Protein AF-A0A7I7MQ75-F1 (afdb_monomer_lite)

Radius of gyration: 16.9 Å; chains: 1; bounding box: 40×32×44 Å

Secondary structure (DSSP, 8-state):
--------TT-PPPGGGS-PPTT-----GGG--HHHHHHHHHH------S-HHHHHHHHHHHHHHHHHHHHHHHHHHHHHHHHHHHT-

Sequence (88 aa):
MSCRVPHFGGRRPPTFEILLPSGVDLLVLDDAPLELAGRVALGGSLLFETDRQARVVWEATTRKIYLDELPRITRAHREFAEALHRDR

pLDDT: mean 86.02, std 17.44, range [30.8, 98.62]

Structure (mmCIF, N/CA/C/O backbone):
data_AF-A0A7I7MQ75-F1
#
_entry.id   AF-A0A7I7MQ75-F1
#
loop_
_atom_site.group_PDB
_atom_site.id
_atom_site.type_symbol
_atom_site.label_atom_id
_atom_site.label_alt_id
_atom_site.label_comp_id
_atom_site.label_asym_id
_atom_site.label_entity_id
_atom_site.label_seq_id
_atom_site.pdbx_PDB_ins_code
_atom_site.Cartn_x
_atom_site.Cartn_y
_atom_site.Cartn_z
_atom_site.occupancy
_atom_site.B_iso_or_equiv
_atom_site.auth_seq_id
_atom_site.auth_comp_id
_atom_site.auth_asym_id
_atom_site.auth_atom_id
_atom_site.pdbx_PDB_model_num
ATOM 1 N N . MET A 1 1 ? -16.828 -20.427 14.357 1.00 34.69 1 MET A N 1
ATOM 2 C CA . MET A 1 1 ? -15.535 -20.011 13.769 1.00 34.69 1 MET A CA 1
ATOM 3 C C . MET A 1 1 ? -15.054 -18.776 14.513 1.00 34.69 1 MET A C 1
ATOM 5 O O . MET A 1 1 ? -15.659 -17.726 14.373 1.00 34.69 1 MET A O 1
ATOM 9 N N . SER A 1 2 ? -14.047 -18.915 15.377 1.00 32.66 2 SER A N 1
ATOM 10 C CA . SER A 1 2 ? -13.491 -17.795 16.147 1.00 32.66 2 SER A CA 1
ATOM 11 C C . SER A 1 2 ? -12.298 -17.224 15.384 1.00 32.66 2 SER A C 1
ATOM 13 O O . SER A 1 2 ? -11.203 -17.776 15.469 1.00 32.66 2 SER A O 1
ATOM 15 N N . CYS A 1 3 ? -12.498 -16.144 14.626 1.00 30.80 3 CYS A N 1
ATOM 16 C CA . CYS A 1 3 ? -11.387 -15.378 14.066 1.00 30.80 3 CYS A CA 1
ATOM 17 C C . CYS A 1 3 ? -10.723 -14.606 15.217 1.00 30.80 3 CYS A C 1
ATOM 19 O O . CYS A 1 3 ? -11.249 -13.601 15.688 1.00 30.80 3 CYS A O 1
ATOM 21 N N . ARG A 1 4 ? -9.606 -15.125 15.738 1.00 40.22 4 ARG A N 1
ATOM 22 C CA . ARG A 1 4 ? -8.730 -14.372 16.640 1.00 40.22 4 ARG A CA 1
ATOM 23 C C . ARG A 1 4 ? -7.829 -13.512 15.765 1.00 40.22 4 ARG A C 1
ATOM 25 O O . ARG A 1 4 ? -6.839 -14.013 15.245 1.00 40.22 4 ARG A O 1
ATOM 32 N N . VAL A 1 5 ? -8.197 -12.249 15.566 1.00 44.69 5 VAL A N 1
ATOM 33 C CA . VAL A 1 5 ? -7.299 -11.266 14.948 1.00 44.69 5 VAL A CA 1
ATOM 34 C C . VAL A 1 5 ? -6.163 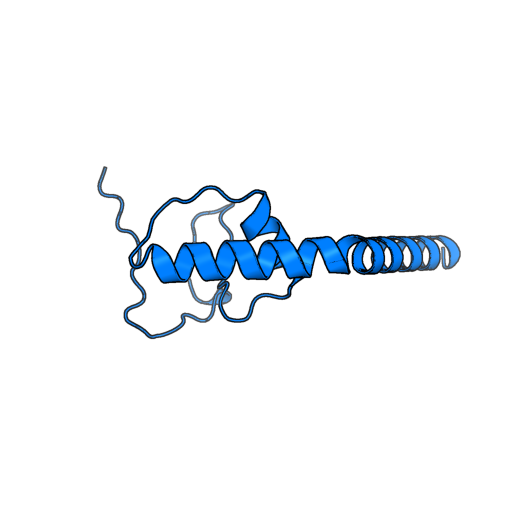-11.014 15.948 1.00 44.69 5 VAL A C 1
ATOM 36 O O . VAL A 1 5 ? -6.451 -10.611 17.078 1.00 44.69 5 VAL A O 1
ATOM 39 N N . PRO A 1 6 ? -4.892 -11.288 15.609 1.00 50.09 6 PRO A N 1
ATOM 40 C CA . PRO A 1 6 ? -3.787 -10.986 16.505 1.00 50.09 6 PRO A CA 1
ATOM 41 C C . PRO A 1 6 ? -3.623 -9.465 16.592 1.00 50.09 6 PRO A C 1
ATOM 43 O O . PRO A 1 6 ? -3.161 -8.810 15.662 1.00 50.09 6 PRO A O 1
ATOM 46 N N . HIS A 1 7 ? -4.036 -8.889 17.719 1.00 51.41 7 HIS A N 1
ATOM 47 C CA . HIS A 1 7 ? -3.685 -7.524 18.085 1.00 51.41 7 HIS A CA 1
ATOM 48 C C . HIS A 1 7 ? -2.311 -7.554 18.764 1.00 51.41 7 HIS A C 1
ATOM 50 O O . HIS A 1 7 ? -2.180 -8.074 19.870 1.00 51.41 7 HIS A O 1
ATOM 56 N N . PHE A 1 8 ? -1.279 -7.017 18.112 1.00 58.62 8 PHE A N 1
ATOM 57 C CA . PHE A 1 8 ? 0.112 -7.129 18.578 1.00 58.62 8 PHE A CA 1
ATOM 58 C C . PHE A 1 8 ? 0.494 -6.189 19.742 1.00 58.62 8 PHE A C 1
ATOM 60 O O . PHE A 1 8 ? 1.674 -6.035 20.040 1.00 58.62 8 PHE A O 1
ATOM 67 N N . GLY A 1 9 ? -0.473 -5.568 20.431 1.00 51.25 9 GLY A N 1
ATOM 68 C CA . GLY A 1 9 ? -0.266 -4.929 21.743 1.00 51.25 9 GLY A CA 1
ATOM 69 C C . GLY A 1 9 ? 0.870 -3.898 21.823 1.00 51.25 9 GLY A C 1
ATOM 70 O O . GLY A 1 9 ? 1.457 -3.723 22.887 1.00 51.25 9 GLY A O 1
ATOM 71 N N . GLY A 1 10 ? 1.225 -3.255 20.705 1.00 58.94 10 GLY A N 1
ATOM 72 C CA . GLY A 1 10 ? 2.317 -2.278 20.622 1.00 58.94 10 GLY A CA 1
ATOM 73 C C . GLY A 1 10 ? 3.727 -2.858 20.439 1.00 58.94 10 GLY A C 1
ATOM 74 O O . GLY A 1 10 ? 4.669 -2.086 20.278 1.00 58.94 10 GLY A O 1
ATOM 75 N N . ARG A 1 11 ? 3.907 -4.187 20.410 1.00 61.84 11 ARG A N 1
ATOM 76 C CA . ARG A 1 11 ? 5.203 -4.826 20.134 1.00 61.84 11 ARG A CA 1
ATOM 77 C C . ARG A 1 11 ? 5.200 -5.394 18.717 1.00 61.84 11 ARG A C 1
ATOM 79 O O . ARG A 1 11 ? 4.507 -6.368 18.441 1.00 61.84 11 ARG A O 1
ATOM 86 N N . ARG A 1 12 ? 5.973 -4.770 17.821 1.00 66.31 12 ARG A N 1
ATOM 87 C CA . ARG A 1 12 ? 6.116 -5.198 16.421 1.00 66.31 12 ARG A CA 1
ATOM 88 C C . ARG A 1 12 ? 6.715 -6.606 16.387 1.00 66.31 12 ARG A C 1
ATOM 90 O O . ARG A 1 12 ? 7.836 -6.777 16.875 1.00 66.31 12 ARG A O 1
ATOM 97 N N . PRO A 1 13 ? 6.002 -7.616 15.871 1.00 68.44 13 PRO A N 1
ATOM 98 C CA . PRO A 1 13 ? 6.602 -8.920 15.699 1.00 68.44 13 PRO A CA 1
ATOM 99 C C . PRO A 1 13 ? 7.611 -8.846 14.544 1.00 68.44 13 PRO A C 1
ATOM 101 O O . PRO A 1 13 ? 7.304 -8.255 13.505 1.00 68.44 13 PRO A O 1
ATOM 104 N N . PRO A 1 14 ? 8.800 -9.443 14.676 1.00 70.31 14 PRO A N 1
ATOM 105 C CA . PRO A 1 14 ? 9.611 -9.751 13.509 1.00 70.31 14 PRO A CA 1
ATOM 106 C C . PRO A 1 14 ? 8.797 -10.681 12.603 1.00 70.31 14 PRO A C 1
ATOM 108 O O . PRO A 1 14 ? 8.412 -11.782 12.992 1.00 70.31 14 PRO A O 1
ATOM 111 N N . THR A 1 15 ? 8.478 -10.199 11.402 1.00 65.12 15 THR A N 1
ATOM 112 C CA . THR A 1 15 ? 7.523 -10.812 10.466 1.00 65.12 15 THR A CA 1
ATOM 113 C C . THR A 1 15 ? 7.789 -12.299 10.204 1.00 65.12 15 THR A C 1
ATOM 115 O O . THR A 1 15 ? 6.852 -13.074 10.040 1.00 65.12 15 THR A O 1
ATOM 118 N N . PHE A 1 16 ? 9.062 -12.701 10.207 1.00 69.19 16 PHE A N 1
ATOM 119 C CA . PHE A 1 16 ? 9.522 -14.067 9.943 1.00 69.19 16 PHE A CA 1
ATOM 120 C C . PHE A 1 16 ? 9.478 -15.005 11.163 1.00 69.19 16 PHE A C 1
ATOM 122 O O . PHE A 1 16 ? 9.706 -16.200 11.010 1.00 69.19 16 PHE A O 1
ATOM 129 N N . GLU A 1 17 ? 9.194 -14.503 12.368 1.00 73.94 17 GLU A N 1
ATOM 130 C CA . GLU A 1 17 ? 9.095 -15.329 13.585 1.00 73.94 17 GLU A CA 1
ATOM 131 C C . GLU A 1 17 ? 7.650 -15.748 13.895 1.00 73.94 17 GLU A C 1
ATOM 133 O O . GLU A 1 17 ? 7.392 -16.450 14.874 1.00 73.94 17 GLU A O 1
ATOM 138 N N . ILE A 1 18 ? 6.687 -15.337 13.063 1.00 80.44 18 ILE A N 1
ATOM 139 C CA . ILE A 1 18 ? 5.288 -15.734 13.203 1.00 80.44 18 ILE A CA 1
ATOM 140 C C . ILE A 1 18 ? 5.034 -16.997 12.383 1.00 80.44 18 ILE A C 1
ATOM 142 O O . ILE A 1 18 ? 5.208 -17.018 11.167 1.00 80.44 18 ILE A O 1
ATOM 146 N N . LEU A 1 19 ? 4.546 -18.043 13.053 1.00 83.25 19 LEU A N 1
ATOM 147 C CA . LEU A 1 19 ? 4.017 -19.232 12.390 1.00 83.25 19 LEU A CA 1
ATOM 148 C C . LEU A 1 19 ? 2.701 -18.883 11.687 1.00 83.25 19 LEU A C 1
ATOM 150 O O . LEU A 1 19 ? 1.664 -18.708 12.331 1.00 83.25 19 LEU A O 1
ATOM 154 N N . LEU A 1 20 ? 2.757 -18.790 10.362 1.00 84.94 20 LEU A N 1
ATOM 155 C CA . LEU A 1 20 ? 1.602 -18.561 9.501 1.00 84.94 20 LEU A CA 1
ATOM 156 C C . LEU A 1 20 ? 1.155 -19.872 8.839 1.00 84.94 20 LEU A C 1
ATOM 158 O O . LEU A 1 20 ? 1.972 -20.774 8.629 1.00 84.94 20 LEU A O 1
ATOM 162 N N . PRO A 1 21 ? -0.140 -20.006 8.497 1.00 91.12 21 PRO A N 1
ATOM 163 C CA . PRO A 1 21 ? -0.597 -21.078 7.624 1.00 91.12 21 PRO A CA 1
ATOM 164 C C . PRO A 1 21 ? 0.165 -21.084 6.293 1.00 91.12 21 PRO A C 1
ATOM 166 O O . PRO A 1 21 ? 0.615 -20.045 5.813 1.00 91.12 21 PRO A O 1
ATOM 169 N N . SER A 1 22 ? 0.265 -22.255 5.664 1.00 90.75 22 SER A N 1
ATOM 170 C CA . SER A 1 22 ? 0.875 -22.367 4.335 1.00 90.75 22 SER A CA 1
ATOM 171 C C . SER A 1 22 ? 0.161 -21.464 3.322 1.00 90.75 22 SER A C 1
ATOM 173 O O . SER A 1 22 ? -1.069 -21.433 3.275 1.00 90.75 22 SER A O 1
ATOM 175 N N . GLY A 1 23 ? 0.943 -20.733 2.523 1.00 90.69 23 GLY A N 1
ATOM 176 C CA . GLY A 1 23 ? 0.435 -19.803 1.513 1.00 90.69 23 GLY A CA 1
ATOM 177 C C . GLY A 1 23 ? -0.013 -18.444 2.058 1.00 90.69 23 GLY A C 1
ATOM 178 O O . GLY A 1 23 ? -0.630 -17.681 1.317 1.00 90.69 23 GLY A O 1
ATOM 179 N N . VAL A 1 24 ? 0.267 -18.139 3.330 1.00 90.44 24 VAL A N 1
ATOM 180 C CA . VAL A 1 24 ? 0.007 -16.827 3.930 1.00 90.44 24 VAL A CA 1
ATOM 181 C C . VAL A 1 24 ? 1.327 -16.140 4.242 1.00 90.44 24 VAL A C 1
ATOM 183 O O . VAL A 1 24 ? 2.106 -16.629 5.056 1.00 90.44 24 VAL A O 1
ATOM 186 N N . ASP A 1 25 ? 1.515 -14.965 3.651 1.00 88.31 25 ASP A N 1
ATOM 187 C CA . ASP A 1 25 ? 2.605 -14.055 3.979 1.00 88.31 25 ASP A CA 1
ATOM 188 C C . ASP A 1 25 ? 2.085 -12.906 4.848 1.00 88.31 25 ASP A C 1
ATOM 190 O O . ASP A 1 25 ? 0.984 -12.385 4.639 1.00 88.31 25 ASP A O 1
ATOM 194 N N . LEU A 1 26 ? 2.887 -12.493 5.828 1.00 87.94 26 LEU A N 1
ATOM 195 C CA . LEU A 1 26 ? 2.632 -11.306 6.638 1.00 87.94 26 LEU A CA 1
ATOM 196 C C . LEU A 1 26 ? 3.576 -10.191 6.191 1.00 87.94 26 LEU A C 1
ATOM 198 O O . LEU A 1 26 ? 4.744 -10.435 5.909 1.00 87.94 26 LEU A O 1
ATOM 202 N N . LEU A 1 27 ? 3.079 -8.958 6.155 1.00 87.50 27 LEU A N 1
ATOM 203 C CA . LEU A 1 27 ? 3.878 -7.761 5.919 1.00 87.50 27 LEU A CA 1
ATOM 204 C C . LEU A 1 27 ? 3.504 -6.713 6.966 1.00 87.50 27 LEU A C 1
ATOM 206 O O . LEU A 1 27 ? 2.335 -6.356 7.101 1.00 87.50 27 LEU A O 1
ATOM 210 N N . VAL A 1 28 ? 4.500 -6.205 7.690 1.00 89.31 28 VAL A N 1
ATOM 211 C CA . VAL A 1 28 ? 4.328 -5.080 8.617 1.00 89.31 28 VAL A CA 1
ATOM 212 C C . VAL A 1 28 ? 4.466 -3.782 7.823 1.00 89.31 28 VAL A C 1
ATOM 214 O O . VAL A 1 28 ? 5.522 -3.514 7.255 1.00 89.31 28 VAL A O 1
ATOM 217 N N . LEU A 1 29 ? 3.390 -2.994 7.754 1.00 90.88 29 LEU A N 1
ATOM 218 C CA . LEU A 1 29 ? 3.317 -1.800 6.901 1.00 90.88 29 LEU A CA 1
ATOM 219 C C . LEU A 1 29 ? 4.060 -0.579 7.459 1.00 90.88 29 LEU A C 1
ATOM 221 O O . LEU A 1 29 ? 4.336 0.333 6.686 1.00 90.88 29 LEU A O 1
ATOM 225 N N . ASP A 1 30 ? 4.396 -0.565 8.754 1.00 87.19 30 ASP A N 1
ATOM 226 C CA . ASP A 1 30 ? 5.086 0.559 9.410 1.00 87.19 30 ASP A CA 1
ATOM 227 C C . ASP A 1 30 ? 6.419 0.908 8.731 1.00 87.19 30 ASP A C 1
ATOM 229 O O . ASP A 1 30 ? 6.730 2.080 8.537 1.00 87.19 30 ASP A O 1
ATOM 233 N N . ASP A 1 31 ? 7.178 -0.122 8.350 1.00 84.94 31 ASP A N 1
ATOM 234 C CA . ASP A 1 31 ? 8.526 0.000 7.785 1.00 84.94 31 ASP A CA 1
ATOM 235 C C . ASP A 1 31 ? 8.597 -0.592 6.360 1.00 84.94 31 ASP A C 1
ATOM 237 O O . ASP A 1 31 ? 9.675 -0.875 5.830 1.00 84.94 31 ASP A O 1
ATOM 241 N N . ALA A 1 32 ? 7.440 -0.821 5.726 1.00 90.69 32 ALA A N 1
ATOM 242 C CA . ALA A 1 32 ? 7.380 -1.415 4.397 1.00 90.69 32 ALA A CA 1
ATOM 243 C C . ALA A 1 32 ? 7.949 -0.456 3.332 1.00 90.69 32 ALA A C 1
ATOM 245 O O . ALA A 1 32 ? 7.615 0.733 3.324 1.00 90.69 32 ALA A O 1
ATOM 246 N N . PRO A 1 33 ? 8.741 -0.960 2.366 1.00 94.75 33 PRO A N 1
ATOM 247 C CA . PRO A 1 33 ? 9.147 -0.178 1.208 1.00 94.75 33 PRO A CA 1
ATOM 248 C C . PRO A 1 33 ? 7.938 0.404 0.471 1.00 94.75 33 PRO A C 1
ATOM 250 O O . PRO A 1 33 ? 6.909 -0.264 0.329 1.00 94.75 33 PRO A O 1
ATOM 253 N N . LEU A 1 34 ? 8.098 1.622 -0.061 1.00 96.88 34 LEU A N 1
ATOM 254 C CA . LEU A 1 34 ? 7.028 2.376 -0.726 1.00 96.88 34 LEU A CA 1
ATOM 255 C C . LEU A 1 34 ? 6.275 1.553 -1.774 1.00 96.88 34 LEU A C 1
ATOM 257 O O . LEU A 1 34 ? 5.061 1.668 -1.880 1.00 96.88 34 LEU A O 1
ATOM 261 N N . GLU A 1 35 ? 6.971 0.722 -2.548 1.00 96.75 35 GLU A N 1
ATOM 262 C CA . GLU A 1 35 ? 6.314 -0.081 -3.574 1.00 96.75 35 GLU A CA 1
ATOM 263 C C . GLU A 1 35 ? 5.337 -1.111 -2.987 1.00 96.75 35 GLU A C 1
ATOM 265 O O . GLU A 1 35 ? 4.228 -1.263 -3.500 1.00 96.75 35 GLU A O 1
ATOM 270 N N . LEU A 1 36 ? 5.710 -1.794 -1.900 1.00 96.31 36 LEU A N 1
ATOM 271 C CA . LEU A 1 36 ? 4.828 -2.757 -1.240 1.00 96.31 36 LEU A CA 1
ATOM 272 C C . LEU A 1 36 ? 3.675 -2.041 -0.537 1.00 96.31 36 LEU A C 1
ATOM 274 O O . LEU A 1 36 ? 2.516 -2.409 -0.726 1.00 96.31 36 LEU A O 1
ATOM 278 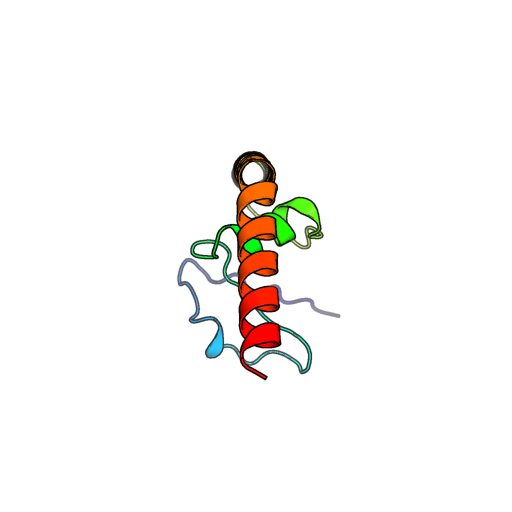N N . ALA A 1 37 ? 3.982 -0.979 0.212 1.00 97.31 37 ALA A N 1
ATOM 279 C CA . ALA A 1 37 ? 2.975 -0.163 0.880 1.00 97.31 37 ALA A CA 1
ATOM 280 C C . ALA A 1 37 ? 1.977 0.436 -0.126 1.00 97.31 37 ALA A C 1
ATOM 282 O O . ALA A 1 37 ? 0.771 0.389 0.095 1.00 97.31 37 ALA A O 1
ATOM 283 N N . GLY A 1 38 ? 2.463 0.925 -1.268 1.00 97.69 38 GLY A N 1
ATOM 284 C CA . GLY A 1 38 ? 1.667 1.481 -2.359 1.00 97.69 38 GLY A CA 1
ATOM 285 C C . GLY A 1 38 ? 0.724 0.470 -3.002 1.00 97.69 38 GLY A C 1
ATOM 286 O O . GLY A 1 38 ? -0.461 0.759 -3.181 1.00 97.69 38 GLY A O 1
ATOM 287 N N . ARG A 1 39 ? 1.216 -0.745 -3.279 1.00 97.06 39 ARG A N 1
ATOM 288 C CA . ARG A 1 39 ? 0.386 -1.853 -3.781 1.00 97.06 39 ARG A CA 1
ATOM 289 C C . ARG A 1 39 ? -0.723 -2.217 -2.795 1.00 97.06 39 ARG A C 1
ATOM 291 O O . ARG A 1 39 ? -1.871 -2.362 -3.210 1.00 97.06 39 ARG A O 1
ATOM 298 N N . VAL A 1 40 ? -0.405 -2.307 -1.501 1.00 97.19 40 VAL A N 1
ATOM 299 C CA . VAL A 1 40 ? -1.403 -2.571 -0.451 1.00 97.19 40 VAL A CA 1
ATOM 300 C C . VAL A 1 40 ? -2.400 -1.420 -0.343 1.00 97.19 40 VAL A C 1
ATOM 302 O O . VAL A 1 40 ? -3.602 -1.658 -0.304 1.00 97.19 40 VAL A O 1
ATOM 305 N N . ALA A 1 41 ? -1.935 -0.172 -0.357 1.00 97.19 41 ALA A N 1
ATOM 306 C CA . ALA A 1 41 ? -2.807 0.987 -0.247 1.00 97.19 41 ALA A CA 1
ATOM 307 C C . ALA A 1 41 ? -3.780 1.092 -1.432 1.00 97.19 41 ALA A C 1
ATOM 309 O O . ALA A 1 41 ? -4.921 1.499 -1.231 1.00 97.19 41 ALA A O 1
ATOM 310 N N . LEU A 1 42 ? -3.371 0.744 -2.658 1.00 97.25 42 LEU A N 1
ATOM 311 C CA . LEU A 1 42 ? -4.236 0.810 -3.845 1.00 97.25 42 LEU A CA 1
ATOM 312 C C . LEU A 1 42 ? -5.145 -0.408 -4.030 1.00 97.25 42 LEU A C 1
ATOM 314 O O . LEU A 1 42 ? -6.306 -0.230 -4.388 1.00 97.25 42 LEU A O 1
ATOM 318 N N . GLY A 1 43 ? -4.618 -1.620 -3.845 1.00 96.31 43 GLY A N 1
ATOM 319 C CA . GLY A 1 43 ? -5.308 -2.869 -4.190 1.00 96.31 43 GLY A CA 1
ATOM 320 C C . GLY A 1 43 ? -5.708 -3.738 -2.998 1.00 96.31 43 GLY A C 1
ATOM 321 O O . GLY A 1 43 ? -6.341 -4.775 -3.186 1.00 96.31 43 GLY A O 1
ATOM 322 N N . GLY A 1 44 ? -5.326 -3.356 -1.780 1.00 95.25 44 GLY A N 1
ATOM 323 C CA . GLY A 1 44 ? -5.644 -4.099 -0.567 1.00 95.25 44 GLY A CA 1
ATOM 324 C C . GLY A 1 44 ? -7.128 -4.045 -0.212 1.00 95.25 44 GLY A C 1
ATOM 325 O O . GLY A 1 44 ? -7.844 -3.101 -0.541 1.00 95.25 44 GLY A O 1
ATOM 326 N N . SER A 1 45 ? -7.585 -5.071 0.504 1.00 96.31 45 SER A N 1
ATOM 327 C CA . SER A 1 45 ? -8.916 -5.110 1.114 1.00 96.31 45 SER A CA 1
ATOM 328 C C . SER A 1 45 ? -8.793 -4.946 2.625 1.00 96.31 45 SER A C 1
ATOM 330 O O . SER A 1 45 ? -8.032 -5.669 3.269 1.00 96.31 45 SER A O 1
ATOM 332 N N . LEU A 1 46 ? -9.540 -4.001 3.198 1.00 94.62 46 LEU A N 1
ATOM 333 C CA . LEU A 1 46 ? -9.545 -3.762 4.638 1.00 94.62 46 LEU A CA 1
AT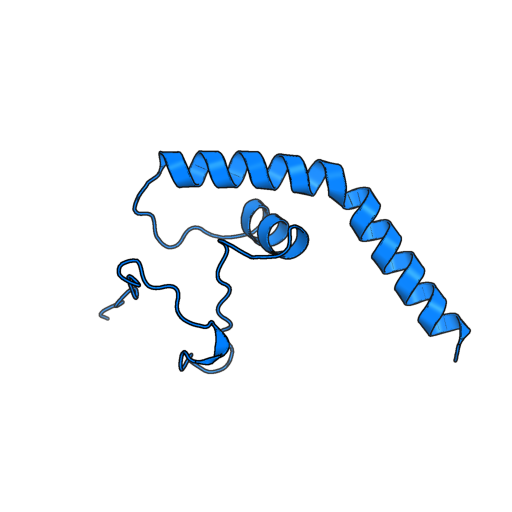OM 334 C C . LEU A 1 46 ? -10.240 -4.920 5.364 1.00 94.62 46 LEU A C 1
ATOM 336 O O . LEU A 1 46 ? -11.433 -5.143 5.175 1.00 94.62 46 LEU A O 1
ATOM 340 N N . LEU A 1 47 ? -9.499 -5.627 6.218 1.00 94.06 47 LEU A N 1
ATOM 341 C CA . LEU A 1 47 ? -10.051 -6.697 7.057 1.00 94.06 47 LEU A CA 1
ATOM 342 C C . LEU A 1 47 ? -10.463 -6.198 8.446 1.00 94.06 47 LEU A C 1
ATOM 344 O O . LEU A 1 47 ? -11.446 -6.675 9.008 1.00 94.06 47 LEU A O 1
ATOM 348 N N . PHE A 1 48 ? -9.705 -5.256 9.012 1.00 92.31 48 PHE A N 1
ATOM 349 C CA . PHE A 1 48 ? -9.926 -4.731 10.356 1.00 92.31 48 PHE A CA 1
ATOM 350 C C . PHE A 1 48 ? -9.340 -3.324 10.508 1.00 92.31 48 PHE A C 1
ATOM 352 O O . PHE A 1 48 ? -8.326 -3.008 9.889 1.00 92.31 48 PHE A O 1
ATOM 359 N N . GLU A 1 49 ? -9.947 -2.507 11.371 1.00 92.12 49 GLU A N 1
ATOM 360 C CA . GLU A 1 49 ? -9.421 -1.202 11.767 1.00 92.12 49 GLU A CA 1
ATOM 361 C C . GLU A 1 49 ? -9.663 -0.898 13.251 1.00 92.12 49 GLU A C 1
ATOM 363 O O . GLU A 1 49 ? -10.708 -1.239 13.802 1.00 92.12 49 GLU A O 1
ATOM 368 N N . THR A 1 50 ? -8.704 -0.218 13.886 1.00 94.31 50 THR A N 1
ATOM 369 C CA . THR A 1 50 ? -8.861 0.374 15.229 1.00 94.31 50 THR A CA 1
ATOM 370 C C . THR A 1 50 ? -8.972 1.894 15.202 1.00 94.31 50 THR A C 1
ATOM 372 O O . THR A 1 50 ? -9.600 2.471 16.083 1.00 94.31 50 THR A O 1
ATOM 375 N N . ASP A 1 51 ? -8.361 2.544 14.208 1.00 94.12 51 ASP A N 1
ATOM 376 C CA . ASP A 1 51 ? -8.374 3.995 14.028 1.00 94.12 51 ASP A CA 1
ATOM 377 C C . ASP A 1 51 ? -8.592 4.333 12.550 1.00 94.12 51 ASP A C 1
ATOM 379 O O . ASP A 1 51 ? -7.699 4.211 11.705 1.00 94.12 51 ASP A O 1
ATOM 383 N N . ARG A 1 52 ? -9.811 4.782 12.249 1.00 95.06 52 ARG A N 1
ATOM 384 C CA . ARG A 1 52 ? -10.228 5.140 10.895 1.00 95.06 52 ARG A CA 1
ATOM 385 C C . ARG A 1 52 ? -9.506 6.372 10.361 1.00 95.06 52 ARG A C 1
ATOM 387 O O . ARG A 1 52 ? -9.236 6.434 9.163 1.00 95.06 52 ARG A O 1
ATOM 394 N N . GLN A 1 53 ? -9.228 7.362 11.208 1.00 97.19 53 GLN A N 1
ATOM 395 C CA . GLN A 1 53 ? -8.580 8.598 10.768 1.00 97.19 53 GLN A CA 1
ATOM 396 C C . GLN A 1 53 ? -7.128 8.316 10.397 1.00 97.19 53 GLN A C 1
ATOM 398 O O . GLN A 1 53 ? -6.705 8.667 9.295 1.00 97.19 53 GLN A O 1
ATOM 403 N N . ALA A 1 54 ? -6.404 7.591 11.255 1.00 94.06 54 ALA A N 1
ATOM 404 C CA . ALA A 1 54 ? -5.038 7.165 10.966 1.00 94.06 54 ALA A CA 1
ATOM 405 C C . ALA A 1 54 ? -4.962 6.336 9.674 1.00 94.06 54 ALA A C 1
ATOM 407 O O . ALA A 1 54 ? -4.119 6.610 8.817 1.00 94.06 54 ALA A O 1
ATOM 408 N N . ARG A 1 55 ? -5.889 5.383 9.482 1.00 95.50 55 ARG A N 1
ATOM 409 C CA . ARG A 1 55 ? -5.961 4.569 8.259 1.00 95.50 55 ARG A CA 1
ATOM 410 C C . ARG A 1 55 ? -6.165 5.426 7.008 1.00 95.50 55 ARG A C 1
ATOM 412 O O . ARG A 1 55 ? -5.417 5.280 6.048 1.00 95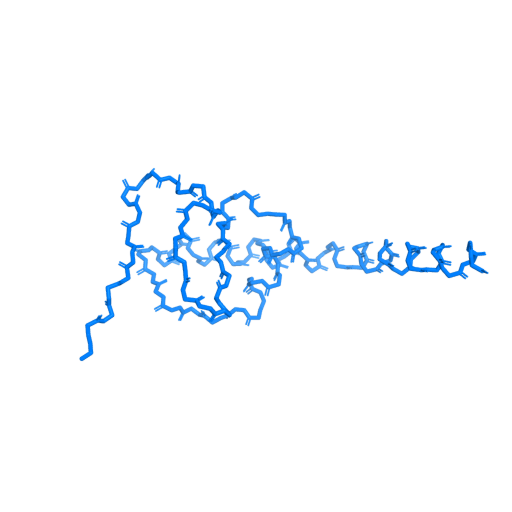.50 55 ARG A O 1
ATOM 419 N N . VAL A 1 56 ? -7.15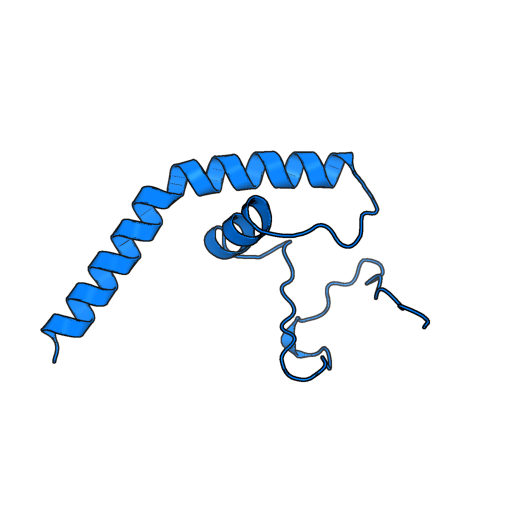2 6.326 7.009 1.00 97.19 56 VAL A N 1
ATOM 420 C CA . VAL A 1 56 ? -7.449 7.188 5.850 1.00 97.19 56 VAL A CA 1
ATOM 421 C C . VAL A 1 56 ? -6.264 8.092 5.513 1.00 97.19 56 VAL A C 1
ATOM 423 O O . VAL A 1 56 ? -5.921 8.230 4.338 1.00 97.19 56 VAL A O 1
ATOM 426 N N . VAL A 1 57 ? -5.616 8.682 6.522 1.00 97.69 57 VAL A N 1
ATOM 427 C CA . VAL A 1 57 ? -4.421 9.514 6.319 1.00 97.69 57 VAL A CA 1
ATOM 428 C C . VAL A 1 57 ? -3.293 8.693 5.694 1.00 97.69 57 VAL A C 1
ATOM 430 O O . VAL A 1 57 ? -2.683 9.141 4.719 1.00 97.69 57 VAL A O 1
ATOM 433 N N . TRP A 1 58 ? -3.046 7.483 6.202 1.00 96.50 58 TRP A N 1
ATOM 434 C CA . TRP A 1 58 ? -2.031 6.582 5.660 1.00 96.50 58 TRP A CA 1
ATOM 435 C C . TRP A 1 58 ? -2.338 6.170 4.214 1.00 96.50 58 TRP A C 1
ATOM 437 O O . TRP A 1 58 ? -1.460 6.273 3.358 1.00 96.50 58 TRP A O 1
ATOM 447 N N . GLU A 1 59 ? -3.579 5.775 3.911 1.00 97.62 59 GLU A N 1
ATOM 448 C CA . GLU A 1 59 ? -3.996 5.377 2.561 1.00 97.62 59 GLU A CA 1
ATOM 449 C C . GLU A 1 59 ? -3.833 6.534 1.572 1.00 97.62 59 GLU A C 1
ATOM 451 O O . GLU A 1 59 ? -3.216 6.367 0.521 1.00 97.62 59 GLU A O 1
ATOM 456 N N . ALA A 1 60 ? -4.351 7.720 1.904 1.00 98.19 60 ALA A N 1
ATOM 457 C CA . ALA A 1 60 ? -4.283 8.885 1.027 1.00 98.19 60 ALA A CA 1
ATOM 458 C C . ALA A 1 60 ? -2.833 9.313 0.760 1.00 98.19 60 ALA A C 1
ATOM 460 O O . ALA A 1 60 ? -2.450 9.531 -0.392 1.00 98.19 60 ALA A O 1
ATOM 461 N N . THR A 1 61 ? -2.013 9.381 1.813 1.00 98.19 61 THR A N 1
ATOM 462 C CA . THR A 1 61 ? -0.604 9.785 1.712 1.00 98.19 61 THR A CA 1
ATOM 463 C C . THR A 1 61 ? 0.196 8.779 0.892 1.00 98.19 61 THR A C 1
ATOM 465 O O . THR A 1 61 ? 0.880 9.154 -0.060 1.00 98.19 61 THR A O 1
ATOM 468 N N . THR A 1 62 ? 0.064 7.490 1.210 1.00 98.12 62 THR A N 1
ATOM 469 C CA . THR A 1 62 ? 0.791 6.413 0.532 1.00 98.12 62 THR A CA 1
ATOM 470 C C . THR A 1 62 ? 0.393 6.311 -0.936 1.00 98.12 62 THR A C 1
ATOM 472 O O . THR A 1 62 ? 1.269 6.219 -1.790 1.00 98.12 62 THR A O 1
ATOM 475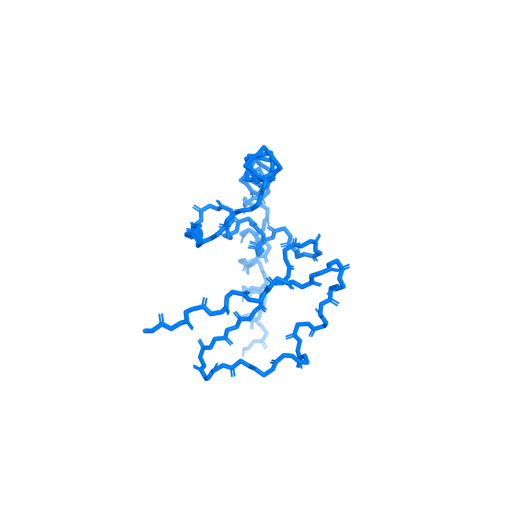 N N . ARG A 1 63 ? -0.907 6.395 -1.264 1.00 98.06 63 ARG A N 1
ATOM 476 C CA . ARG A 1 63 ? -1.384 6.376 -2.659 1.00 98.06 63 ARG A CA 1
ATOM 477 C C . ARG A 1 63 ? -0.832 7.538 -3.463 1.00 98.06 63 ARG A C 1
ATOM 479 O O . ARG A 1 63 ? -0.381 7.320 -4.581 1.00 98.06 63 ARG A O 1
ATOM 486 N N . LYS A 1 64 ? -0.856 8.749 -2.897 1.00 98.56 64 LYS A N 1
ATOM 487 C CA . LYS A 1 64 ? -0.310 9.937 -3.553 1.00 98.56 64 LYS A CA 1
ATOM 488 C C . LYS A 1 64 ? 1.163 9.720 -3.900 1.00 98.56 64 LYS A C 1
ATOM 490 O O . LYS A 1 64 ? 1.525 9.789 -5.066 1.00 98.56 64 LYS A O 1
ATOM 495 N N . ILE A 1 65 ? 1.986 9.410 -2.897 1.00 98.44 65 ILE A N 1
ATOM 496 C CA . ILE A 1 65 ? 3.433 9.238 -3.088 1.00 98.44 65 ILE A CA 1
ATOM 497 C C . ILE A 1 65 ? 3.713 8.078 -4.050 1.00 98.44 65 ILE A C 1
ATOM 499 O O . ILE A 1 65 ? 4.524 8.216 -4.957 1.00 98.44 65 ILE A O 1
ATOM 503 N N . TYR A 1 66 ? 3.028 6.943 -3.894 1.00 98.38 66 TYR A N 1
ATOM 504 C CA . TYR A 1 66 ? 3.237 5.783 -4.754 1.00 98.38 66 TYR A CA 1
ATOM 505 C C . TYR A 1 66 ? 2.890 6.070 -6.215 1.00 98.38 66 TYR A C 1
ATOM 507 O O . TYR A 1 66 ? 3.660 5.701 -7.094 1.00 98.38 66 TYR A O 1
ATOM 515 N N . LEU A 1 67 ? 1.763 6.733 -6.487 1.00 98.56 67 LEU A N 1
ATOM 516 C CA . LEU A 1 67 ? 1.363 7.072 -7.854 1.00 98.56 67 LEU A CA 1
ATOM 517 C C . LEU A 1 67 ? 2.293 8.117 -8.484 1.00 98.56 67 LEU A C 1
ATOM 519 O O . LEU A 1 67 ? 2.604 7.988 -9.667 1.00 98.56 67 LEU A O 1
ATOM 523 N N . ASP A 1 68 ? 2.783 9.084 -7.699 1.00 98.62 68 ASP A N 1
ATOM 524 C CA . ASP A 1 68 ? 3.793 10.055 -8.143 1.00 98.62 68 ASP A CA 1
ATOM 525 C C . ASP A 1 68 ? 5.114 9.337 -8.526 1.00 98.62 68 ASP A C 1
ATOM 527 O O . ASP A 1 68 ? 5.751 9.667 -9.528 1.00 98.62 68 ASP A O 1
ATOM 531 N N . GLU A 1 69 ? 5.504 8.301 -7.772 1.00 98.38 69 GLU A N 1
ATOM 532 C CA . GLU A 1 69 ? 6.758 7.551 -7.957 1.00 98.38 69 GLU A CA 1
ATOM 533 C C . GLU A 1 69 ? 6.660 6.364 -8.932 1.00 98.38 69 GLU A C 1
ATOM 535 O O . GLU A 1 69 ? 7.683 5.869 -9.421 1.00 98.38 69 GLU A O 1
ATOM 540 N N . LEU A 1 70 ? 5.448 5.898 -9.246 1.00 97.88 70 LEU A N 1
ATOM 541 C CA . LEU A 1 70 ? 5.206 4.695 -10.047 1.00 97.88 70 LEU A CA 1
ATOM 542 C C . LEU A 1 70 ? 5.928 4.703 -11.408 1.00 97.88 70 LEU A C 1
ATOM 544 O O . LEU A 1 70 ? 6.503 3.666 -11.764 1.00 97.88 70 LEU A O 1
ATOM 548 N N . PRO A 1 71 ? 5.989 5.819 -12.166 1.00 98.06 71 PRO A N 1
ATOM 549 C CA . PRO A 1 71 ? 6.747 5.859 -13.415 1.00 98.06 71 PRO A CA 1
ATOM 550 C C . PRO A 1 71 ? 8.241 5.585 -13.209 1.00 98.06 71 PRO A C 1
ATOM 552 O O . PRO A 1 71 ? 8.856 4.873 -14.005 1.00 98.06 71 PRO A O 1
ATOM 555 N N . ARG A 1 72 ? 8.829 6.111 -12.126 1.00 97.44 72 ARG A N 1
ATOM 556 C CA . ARG A 1 72 ? 10.252 5.931 -11.812 1.00 97.44 72 ARG A CA 1
ATOM 557 C C . ARG A 1 72 ? 10.549 4.492 -11.398 1.00 97.44 72 ARG A C 1
ATOM 559 O O . ARG A 1 72 ? 11.517 3.918 -11.890 1.00 97.44 72 ARG A O 1
ATOM 566 N N . ILE A 1 73 ? 9.700 3.905 -10.553 1.00 97.00 73 ILE A N 1
ATOM 567 C CA . ILE A 1 73 ? 9.801 2.500 -10.124 1.00 97.00 73 ILE A CA 1
ATOM 568 C C . ILE A 1 73 ? 9.702 1.568 -11.338 1.00 97.00 73 ILE A C 1
ATOM 570 O O . ILE A 1 73 ? 10.561 0.716 -11.556 1.00 97.00 73 ILE A O 1
ATOM 574 N N . THR A 1 74 ? 8.691 1.781 -12.183 1.00 96.81 74 THR A N 1
ATOM 575 C CA . THR A 1 74 ? 8.454 0.949 -13.372 1.00 96.81 74 THR A CA 1
ATOM 576 C C . THR A 1 74 ? 9.622 1.026 -14.353 1.00 96.81 74 THR A C 1
ATOM 578 O O . THR A 1 74 ? 10.038 0.003 -14.898 1.00 96.81 74 THR A O 1
ATOM 581 N N . ARG A 1 75 ? 10.190 2.223 -14.556 1.00 97.50 75 ARG A N 1
ATOM 582 C CA . ARG A 1 75 ? 11.367 2.395 -15.412 1.00 97.50 75 ARG A CA 1
ATOM 583 C C . ARG A 1 75 ? 12.572 1.625 -14.869 1.00 97.50 75 ARG A C 1
ATOM 585 O O . ARG A 1 75 ? 13.187 0.887 -15.628 1.00 97.50 75 ARG A O 1
ATOM 592 N N . ALA A 1 76 ? 12.849 1.730 -13.569 1.00 96.06 76 ALA A N 1
ATOM 593 C CA . ALA A 1 76 ? 13.956 1.014 -12.935 1.00 96.06 76 ALA A CA 1
ATOM 594 C C . ALA A 1 76 ? 13.824 -0.513 -13.085 1.00 96.06 76 ALA A C 1
ATOM 596 O O . ALA A 1 76 ? 14.797 -1.186 -13.417 1.00 96.06 76 ALA A O 1
ATOM 597 N N . HIS A 1 77 ? 12.618 -1.064 -12.915 1.00 95.81 77 HIS A N 1
ATOM 598 C CA . HIS A 1 77 ? 12.368 -2.494 -13.135 1.00 95.81 77 HIS A CA 1
ATOM 599 C C . HIS A 1 77 ? 12.621 -2.930 -14.572 1.00 95.81 77 HIS A C 1
ATOM 601 O O . HIS A 1 77 ? 13.225 -3.977 -14.805 1.00 95.81 77 HIS A O 1
ATOM 607 N N . ARG A 1 78 ? 12.171 -2.123 -15.533 1.00 96.81 78 ARG A N 1
ATOM 608 C CA . ARG A 1 78 ? 12.386 -2.399 -16.949 1.00 96.81 78 ARG A CA 1
ATOM 609 C C . ARG A 1 78 ? 13.873 -2.379 -17.298 1.00 96.81 78 ARG A C 1
ATOM 611 O O . ARG A 1 78 ? 14.359 -3.336 -17.888 1.00 96.81 78 ARG A O 1
ATOM 618 N N . GLU A 1 79 ? 14.585 -1.328 -16.900 1.00 96.56 79 GLU A N 1
ATOM 619 C CA . GLU A 1 79 ? 16.026 -1.180 -17.139 1.00 96.56 79 GLU A CA 1
ATOM 620 C C . GLU A 1 79 ? 16.817 -2.346 -16.521 1.00 96.56 79 GLU A C 1
ATOM 622 O O . GLU A 1 79 ? 17.708 -2.904 -17.162 1.00 96.56 79 GLU A O 1
ATOM 627 N N . PHE A 1 80 ? 16.451 -2.764 -15.305 1.00 94.06 80 PHE A N 1
ATOM 628 C CA . PHE A 1 80 ? 17.058 -3.913 -14.635 1.00 94.06 80 PHE A CA 1
ATOM 629 C C . PHE A 1 80 ? 16.824 -5.225 -15.397 1.00 94.06 80 PHE A C 1
ATOM 631 O O . PHE A 1 80 ? 17.772 -5.968 -15.654 1.00 94.06 80 PHE A O 1
ATOM 638 N N . ALA A 1 81 ? 15.583 -5.505 -15.804 1.00 95.00 81 ALA A N 1
ATOM 639 C CA . ALA A 1 81 ? 15.263 -6.703 -16.576 1.00 95.00 81 ALA A CA 1
ATOM 640 C C . ALA A 1 81 ? 15.994 -6.722 -17.931 1.00 95.00 81 ALA A C 1
ATOM 642 O O . ALA A 1 81 ? 16.562 -7.742 -18.317 1.00 95.00 81 ALA A O 1
ATOM 643 N N . GLU A 1 82 ? 16.038 -5.587 -18.635 1.00 95.88 82 GLU A N 1
ATOM 644 C CA . GLU A 1 82 ? 16.762 -5.438 -19.903 1.00 95.88 82 GLU A CA 1
ATOM 645 C C . GLU A 1 82 ? 18.278 -5.645 -19.747 1.00 95.88 82 GLU A C 1
ATOM 647 O O . GLU A 1 82 ? 18.921 -6.177 -20.652 1.00 95.88 82 GLU A O 1
ATOM 652 N N . ALA A 1 83 ? 18.873 -5.245 -18.619 1.00 94.12 83 ALA A N 1
ATOM 653 C CA . ALA A 1 83 ? 20.280 -5.519 -18.326 1.00 94.12 83 ALA A CA 1
ATOM 654 C C . ALA A 1 83 ? 20.535 -7.025 -18.143 1.00 94.12 83 ALA A C 1
ATOM 656 O O . ALA A 1 83 ? 21.393 -7.580 -18.823 1.00 94.12 83 ALA A O 1
ATOM 657 N N . LEU A 1 84 ? 19.721 -7.707 -17.329 1.00 93.19 84 LEU A N 1
ATOM 658 C CA . LEU A 1 84 ? 19.841 -9.157 -17.119 1.00 93.19 84 LEU A CA 1
ATOM 659 C C . LEU A 1 84 ? 19.672 -9.974 -18.408 1.00 93.19 84 LEU A C 1
ATOM 661 O O . LEU A 1 84 ? 20.258 -11.046 -18.539 1.00 93.19 84 LEU A O 1
ATOM 665 N N . HIS A 1 85 ? 18.860 -9.492 -19.352 1.00 89.94 85 HIS A N 1
ATOM 666 C CA . HIS A 1 85 ? 18.686 -10.140 -20.651 1.00 89.94 85 HIS A CA 1
ATOM 667 C C . HIS A 1 85 ? 19.875 -9.952 -21.600 1.00 89.94 85 HIS A C 1
ATOM 669 O O . HIS A 1 85 ? 20.064 -10.799 -22.466 1.00 89.94 85 HIS A O 1
ATOM 675 N N . ARG A 1 86 ? 20.650 -8.868 -21.469 1.00 84.94 86 ARG A N 1
ATOM 676 C CA . ARG A 1 86 ? 21.826 -8.602 -22.317 1.00 84.94 86 ARG A CA 1
ATOM 677 C C . ARG A 1 86 ? 23.079 -9.356 -21.874 1.00 84.94 86 ARG A C 1
ATOM 679 O O . ARG A 1 86 ? 23.937 -9.609 -22.710 1.00 84.94 86 ARG A O 1
ATOM 686 N N . ASP A 1 87 ? 23.161 -9.723 -20.598 1.00 74.44 87 ASP A N 1
ATOM 687 C CA . ASP A 1 87 ? 24.289 -10.466 -20.016 1.00 74.44 87 ASP A CA 1
ATOM 688 C C . ASP A 1 87 ? 24.168 -12.000 -20.184 1.00 74.44 87 ASP A C 1
ATOM 690 O O . ASP A 1 87 ? 24.932 -12.759 -19.583 1.00 74.44 87 ASP A O 1
ATOM 694 N N . ARG A 1 88 ? 23.204 -12.471 -20.985 1.00 59.38 88 ARG A N 1
ATOM 695 C CA . ARG A 1 88 ? 22.949 -13.885 -21.298 1.00 59.38 88 ARG A CA 1
ATOM 696 C C . ARG A 1 88 ? 23.181 -14.171 -22.773 1.00 59.38 88 ARG A C 1
ATOM 698 O O . ARG A 1 88 ? 23.712 -15.268 -23.051 1.00 59.38 88 ARG A O 1
#

Organism: NCBI:txid398694

Foldseek 3Di:
DDPPDDPPPPDDDPQVVDDDPPPDGDDDLPPDDLQVLLCCLPPNDDPDDDDPVVNVVSSVVSVVVCVVCVVVVVVVVVVVVVVVVVVD